Protein AF-A0A1I3PMT6-F1 (afdb_monomer_lite)

InterPro domains:
  IPR008490 Transposase InsH, N-terminal [PF05598] (1-50)

pLDDT: mean 81.05, std 15.22, range [37.16, 96.31]

Structure (mmCIF, N/CA/C/O backbone):
data_AF-A0A1I3PMT6-F1
#
_entry.id   AF-A0A1I3PMT6-F1
#
loop_
_atom_site.group_PDB
_atom_site.id
_atom_site.type_symbol
_atom_site.label_atom_id
_atom_site.label_alt_id
_atom_site.label_comp_id
_atom_site.label_asym_id
_atom_site.label_entity_id
_atom_site.label_seq_id
_atom_site.pdbx_PDB_ins_code
_atom_site.Cartn_x
_atom_site.Cartn_y
_atom_site.Cartn_z
_atom_site.occupancy
_atom_site.B_iso_or_equiv
_atom_site.auth_seq_id
_atom_site.auth_comp_id
_atom_site.auth_asym_id
_atom_site.auth_atom_id
_atom_site.pdbx_PDB_model_num
ATOM 1 N N . MET A 1 1 ? 4.061 -2.354 -10.505 1.00 88.69 1 MET A N 1
ATOM 2 C CA . MET A 1 1 ? 5.323 -2.636 -9.776 1.00 88.69 1 MET A CA 1
ATOM 3 C C . MET A 1 1 ? 5.085 -2.874 -8.290 1.00 88.69 1 MET A C 1
ATOM 5 O O . MET A 1 1 ? 5.482 -3.923 -7.816 1.00 88.69 1 MET A O 1
ATOM 9 N N . LEU A 1 2 ? 4.417 -1.971 -7.556 1.00 90.25 2 LEU A N 1
ATOM 10 C CA . LEU A 1 2 ? 4.263 -2.076 -6.090 1.00 90.25 2 LEU A CA 1
ATOM 11 C C . LEU A 1 2 ? 3.702 -3.411 -5.572 1.00 90.25 2 LEU A C 1
ATOM 13 O O . LEU A 1 2 ? 4.196 -3.916 -4.570 1.00 90.25 2 LEU A O 1
ATOM 17 N N . LEU A 1 3 ? 2.730 -4.004 -6.270 1.00 90.81 3 LEU A N 1
ATOM 18 C CA . LEU A 1 3 ? 2.169 -5.303 -5.887 1.00 90.81 3 LEU A CA 1
ATOM 19 C C . LEU A 1 3 ? 3.227 -6.420 -5.869 1.00 90.81 3 LEU A C 1
ATOM 21 O O . LEU A 1 3 ? 3.252 -7.210 -4.935 1.00 90.81 3 LEU A O 1
ATOM 25 N N . ILE A 1 4 ? 4.146 -6.442 -6.841 1.00 93.50 4 ILE A N 1
ATOM 26 C CA . ILE A 1 4 ? 5.283 -7.379 -6.846 1.00 93.50 4 ILE A CA 1
ATOM 27 C C . ILE A 1 4 ? 6.140 -7.150 -5.601 1.00 93.50 4 ILE A C 1
ATOM 29 O O . ILE A 1 4 ? 6.483 -8.100 -4.907 1.00 93.50 4 ILE A O 1
ATOM 33 N N . GLY A 1 5 ? 6.451 -5.887 -5.291 1.00 93.06 5 GLY A N 1
ATOM 34 C CA . GLY A 1 5 ? 7.248 -5.557 -4.112 1.00 93.06 5 GLY A CA 1
ATOM 35 C C . GLY A 1 5 ? 6.620 -6.071 -2.817 1.00 93.06 5 GLY A C 1
ATOM 36 O O . GLY A 1 5 ? 7.324 -6.619 -1.976 1.00 93.06 5 GLY A O 1
ATOM 37 N N . TYR A 1 6 ? 5.296 -5.981 -2.695 1.00 91.06 6 TYR A N 1
ATOM 38 C CA . TYR A 1 6 ? 4.569 -6.527 -1.553 1.00 91.06 6 TYR A CA 1
ATOM 39 C C . TYR A 1 6 ? 4.597 -8.064 -1.514 1.00 91.06 6 TYR A C 1
ATOM 41 O O . TYR A 1 6 ? 4.959 -8.640 -0.493 1.00 91.06 6 TYR A O 1
ATOM 49 N N . LEU A 1 7 ? 4.271 -8.730 -2.629 1.00 92.75 7 LEU A N 1
ATOM 50 C CA . LEU A 1 7 ? 4.176 -10.195 -2.700 1.00 92.75 7 LEU A CA 1
ATOM 51 C C . LEU A 1 7 ? 5.517 -10.901 -2.464 1.00 92.75 7 LEU A C 1
ATOM 53 O O . LEU A 1 7 ? 5.553 -11.954 -1.837 1.00 92.75 7 LEU A O 1
ATOM 57 N N . TYR A 1 8 ? 6.611 -10.319 -2.954 1.00 92.81 8 TYR A N 1
ATOM 58 C CA . TYR A 1 8 ? 7.956 -10.894 -2.849 1.00 92.81 8 TYR A CA 1
ATOM 59 C C . TYR A 1 8 ? 8.786 -10.279 -1.714 1.00 92.81 8 TYR A C 1
ATOM 61 O O . TYR A 1 8 ? 9.983 -10.541 -1.613 1.00 92.81 8 TYR A O 1
ATOM 69 N N . GLY A 1 9 ? 8.173 -9.451 -0.861 1.00 91.50 9 GLY A N 1
ATOM 70 C CA . GLY A 1 9 ? 8.839 -8.868 0.303 1.00 91.50 9 GLY A CA 1
ATOM 71 C C . GLY A 1 9 ? 10.023 -7.960 -0.046 1.00 91.50 9 GLY A C 1
ATOM 72 O O . GLY A 1 9 ? 11.015 -7.948 0.679 1.00 91.50 9 GLY A O 1
ATOM 73 N N . ILE A 1 10 ? 9.946 -7.207 -1.147 1.00 91.44 10 ILE A N 1
ATOM 74 C CA . ILE A 1 10 ? 10.976 -6.248 -1.566 1.00 91.44 10 ILE A CA 1
ATOM 75 C C . ILE A 1 10 ? 10.669 -4.890 -0.910 1.00 91.44 10 ILE A C 1
ATOM 77 O O . ILE A 1 10 ? 9.746 -4.194 -1.340 1.00 91.44 10 ILE A O 1
ATOM 81 N N . PRO A 1 11 ? 11.442 -4.461 0.105 1.00 82.88 11 PRO A N 1
ATOM 82 C CA . PRO A 1 11 ? 11.065 -3.325 0.948 1.00 82.88 11 PRO A CA 1
ATOM 83 C C . PRO A 1 11 ? 11.424 -1.957 0.345 1.00 82.88 11 PRO A C 1
ATOM 85 O O . PRO A 1 11 ? 11.051 -0.924 0.894 1.00 82.88 11 PRO A O 1
ATOM 88 N N . SER A 1 12 ? 12.185 -1.924 -0.753 1.00 88.44 12 SER A N 1
ATOM 89 C CA . SER A 1 12 ? 12.709 -0.695 -1.356 1.00 88.44 12 SER A CA 1
ATOM 90 C C . S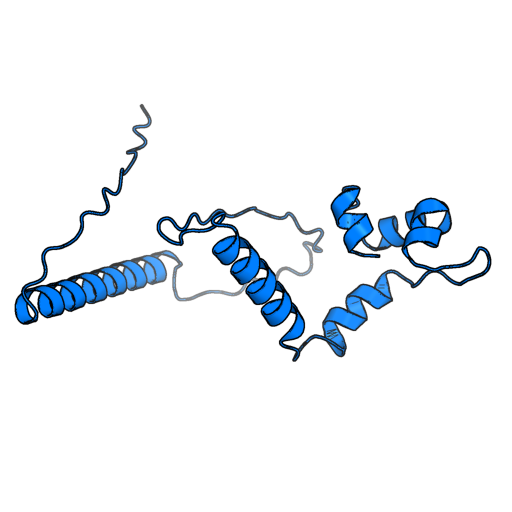ER A 1 12 ? 12.275 -0.580 -2.808 1.00 88.44 12 SER A C 1
ATOM 92 O O . SER A 1 12 ? 12.489 -1.499 -3.592 1.00 88.44 12 SER A O 1
ATOM 94 N N . GLU A 1 13 ? 11.739 0.580 -3.185 1.00 90.56 13 GLU A N 1
ATOM 95 C CA . GLU A 1 13 ? 11.353 0.876 -4.571 1.00 90.56 13 GLU A CA 1
ATOM 96 C C . GLU A 1 13 ? 12.557 0.869 -5.521 1.00 90.56 13 GLU A C 1
ATOM 98 O O . GLU A 1 13 ? 12.412 0.475 -6.672 1.00 90.56 13 GLU A O 1
ATOM 103 N N . ARG A 1 14 ? 13.750 1.241 -5.033 1.00 92.44 14 ARG A N 1
ATOM 104 C CA . ARG A 1 14 ? 15.003 1.153 -5.807 1.00 92.44 14 ARG A CA 1
ATOM 105 C C . ARG A 1 14 ? 15.381 -0.290 -6.088 1.00 92.44 14 ARG A C 1
ATOM 107 O O . ARG A 1 14 ? 15.649 -0.648 -7.226 1.00 92.44 14 ARG A O 1
ATOM 114 N N . ARG A 1 15 ? 15.319 -1.129 -5.052 1.00 92.38 15 ARG A N 1
ATOM 115 C CA . ARG A 1 15 ? 15.558 -2.564 -5.207 1.00 92.38 15 ARG A CA 1
ATOM 116 C C . ARG A 1 15 ? 14.508 -3.186 -6.124 1.00 92.38 15 ARG A C 1
ATOM 118 O O . ARG A 1 15 ? 14.844 -3.986 -6.978 1.00 92.38 15 ARG A O 1
ATOM 125 N N . LEU A 1 16 ? 13.244 -2.786 -5.993 1.00 94.38 16 LEU A N 1
ATOM 126 C CA . LEU A 1 16 ? 12.168 -3.243 -6.869 1.00 94.38 16 LEU A CA 1
ATOM 127 C C . LEU A 1 16 ? 12.424 -2.869 -8.334 1.00 94.38 16 LEU A C 1
ATOM 129 O O . LEU A 1 16 ? 12.167 -3.677 -9.218 1.00 94.38 16 LEU A O 1
ATOM 133 N N . GLU A 1 17 ? 12.935 -1.668 -8.601 1.00 94.44 17 GLU A N 1
ATOM 134 C CA . GLU A 1 17 ? 13.354 -1.264 -9.945 1.00 94.44 17 GLU A CA 1
ATOM 135 C C . GLU A 1 17 ? 14.477 -2.165 -10.486 1.00 94.44 17 GLU A C 1
ATOM 137 O O . GLU A 1 17 ? 14.382 -2.638 -11.618 1.00 94.44 17 GLU A O 1
ATOM 142 N N . GLU A 1 18 ? 15.515 -2.433 -9.690 1.00 93.56 18 GLU A N 1
ATOM 143 C CA . GLU A 1 18 ? 16.627 -3.321 -10.065 1.00 93.56 18 GLU A CA 1
ATOM 144 C C . GLU A 1 18 ? 16.154 -4.751 -10.351 1.00 93.56 18 GLU A C 1
ATOM 146 O O . GLU A 1 18 ? 16.493 -5.321 -11.386 1.00 93.56 18 GLU A O 1
ATOM 151 N N . GLU A 1 19 ? 15.299 -5.300 -9.490 1.00 93.38 19 GLU A N 1
ATOM 152 C CA . GLU A 1 19 ? 14.719 -6.636 -9.645 1.00 93.38 19 GLU A CA 1
ATOM 153 C C . GLU A 1 19 ? 13.876 -6.731 -10.926 1.00 93.38 19 GLU A C 1
ATOM 155 O O . GLU A 1 19 ? 13.968 -7.706 -11.667 1.00 93.38 19 GLU A O 1
ATOM 160 N N . VAL A 1 20 ? 13.098 -5.695 -11.257 1.00 94.31 20 VAL A N 1
ATOM 161 C CA . VAL A 1 20 ? 12.304 -5.657 -12.500 1.00 94.31 20 VAL A CA 1
ATOM 162 C C . VAL A 1 20 ? 13.189 -5.549 -13.750 1.00 94.31 20 VAL A C 1
ATOM 164 O O . VAL A 1 20 ? 12.790 -6.013 -14.820 1.00 94.31 20 VAL A O 1
ATOM 167 N N . LYS A 1 21 ? 14.395 -4.972 -13.659 1.00 92.75 21 LYS A N 1
ATOM 168 C CA . LYS A 1 21 ? 15.332 -4.934 -14.797 1.00 92.75 21 LYS A CA 1
ATOM 169 C C . LYS A 1 21 ? 15.823 -6.326 -15.179 1.00 92.75 21 LYS A C 1
ATOM 171 O O . LYS A 1 21 ? 15.953 -6.596 -16.369 1.00 92.75 21 LYS A O 1
ATOM 176 N N . VAL A 1 22 ? 16.071 -7.189 -14.196 1.00 92.62 22 VAL A N 1
ATOM 177 C CA . VAL A 1 22 ? 16.697 -8.505 -14.414 1.00 92.62 22 VAL A CA 1
ATOM 178 C C . VAL A 1 22 ? 15.695 -9.658 -14.466 1.00 92.62 22 VAL A C 1
ATOM 180 O O . VAL A 1 22 ? 15.948 -10.665 -15.122 1.00 92.62 22 VAL A O 1
ATOM 183 N N . ASN A 1 23 ? 14.546 -9.531 -13.800 1.00 93.88 23 ASN A N 1
ATOM 184 C CA . ASN A 1 23 ? 13.579 -10.612 -13.672 1.00 93.88 23 ASN A CA 1
ATOM 185 C C . ASN A 1 23 ? 12.522 -10.565 -14.786 1.00 93.88 23 ASN A C 1
ATOM 187 O O . ASN A 1 23 ? 11.612 -9.732 -14.781 1.00 93.88 23 ASN A O 1
ATOM 191 N N . LEU A 1 24 ? 12.604 -11.516 -15.720 1.00 93.69 24 LEU A N 1
ATOM 192 C CA . LEU A 1 24 ? 11.684 -11.607 -16.854 1.00 93.69 24 LEU A CA 1
ATOM 193 C C . LEU A 1 24 ? 10.224 -11.834 -16.433 1.00 93.69 24 LEU A C 1
ATOM 195 O O . LEU A 1 24 ? 9.323 -11.278 -17.057 1.00 93.69 24 LEU A O 1
ATOM 199 N N . ALA A 1 25 ? 9.974 -12.588 -15.358 1.00 94.44 25 ALA A N 1
ATOM 200 C CA . ALA A 1 25 ? 8.617 -12.812 -14.863 1.00 94.44 25 ALA A CA 1
ATOM 201 C C . ALA A 1 25 ? 7.991 -11.508 -14.349 1.00 94.44 25 ALA A C 1
ATOM 203 O O . ALA A 1 25 ? 6.807 -11.253 -14.570 1.00 94.44 25 ALA A O 1
ATOM 204 N N . PHE A 1 26 ? 8.792 -10.643 -13.719 1.00 94.69 26 PHE A N 1
ATOM 205 C CA . PHE A 1 26 ? 8.327 -9.329 -13.280 1.00 94.69 26 PHE A CA 1
ATOM 206 C C . PHE A 1 26 ? 8.038 -8.409 -14.464 1.00 94.69 26 PHE A C 1
ATOM 208 O O . PHE A 1 26 ? 7.028 -7.709 -14.446 1.00 94.69 26 PHE A O 1
ATOM 215 N N . ARG A 1 27 ? 8.868 -8.434 -15.513 1.00 94.38 27 ARG A N 1
ATOM 216 C CA . ARG A 1 27 ? 8.603 -7.680 -16.749 1.00 94.38 27 ARG A CA 1
ATOM 217 C C . ARG A 1 27 ? 7.319 -8.146 -17.427 1.00 94.38 27 ARG A C 1
ATOM 219 O O . ARG A 1 27 ? 6.463 -7.315 -17.712 1.00 94.38 27 ARG A O 1
ATOM 226 N N . TRP A 1 28 ? 7.150 -9.461 -17.579 1.00 94.69 28 TRP A N 1
ATOM 227 C CA . TRP A 1 28 ? 5.938 -10.064 -18.133 1.00 94.69 28 TRP A CA 1
ATOM 228 C C . TRP A 1 28 ? 4.688 -9.658 -17.344 1.00 94.69 28 TRP A C 1
ATOM 230 O O . TRP A 1 28 ? 3.723 -9.181 -17.935 1.00 94.69 28 TRP A O 1
ATOM 240 N N . PHE A 1 29 ? 4.729 -9.739 -16.009 1.00 94.62 29 PHE A N 1
ATOM 241 C CA . PHE A 1 29 ? 3.617 -9.315 -15.150 1.00 94.62 29 PHE A CA 1
ATOM 242 C C . PHE A 1 29 ? 3.263 -7.830 -15.319 1.00 94.62 29 PHE A C 1
ATOM 244 O O . PHE A 1 29 ? 2.108 -7.435 -15.188 1.00 94.62 29 PHE A O 1
ATOM 251 N N . LEU A 1 30 ? 4.262 -6.989 -15.587 1.00 93.25 30 LEU A N 1
ATOM 252 C CA . LEU A 1 30 ? 4.084 -5.553 -15.791 1.00 93.25 30 LEU A CA 1
ATOM 253 C C . LEU A 1 30 ? 3.731 -5.180 -17.234 1.00 93.25 30 LEU A C 1
ATOM 255 O O . LEU A 1 30 ? 3.549 -3.994 -17.501 1.00 93.25 30 LEU A O 1
ATOM 259 N N . GLY A 1 31 ? 3.646 -6.154 -18.143 1.00 94.31 31 GLY A N 1
ATOM 260 C CA . GLY A 1 31 ? 3.432 -5.910 -19.567 1.00 94.31 31 GLY A CA 1
ATOM 261 C C . GLY A 1 31 ? 4.607 -5.204 -20.250 1.00 94.31 31 GLY A C 1
ATOM 262 O O . GLY A 1 31 ? 4.396 -4.521 -21.244 1.00 94.31 31 GLY A O 1
ATOM 263 N N . LEU A 1 32 ? 5.823 -5.328 -19.708 1.00 94.12 32 LEU A N 1
ATOM 264 C CA . LEU A 1 32 ? 7.043 -4.774 -20.297 1.00 94.12 32 LEU A CA 1
ATOM 265 C C . LEU A 1 32 ? 7.700 -5.825 -21.203 1.00 94.12 32 LEU A C 1
ATOM 267 O O . LEU A 1 32 ? 8.021 -6.928 -20.751 1.00 94.12 32 LEU A O 1
ATOM 271 N N . GLY A 1 33 ? 7.947 -5.471 -22.463 1.00 92.00 33 GLY A N 1
ATOM 272 C CA . GLY A 1 33 ? 8.780 -6.228 -23.397 1.00 92.00 33 GLY A CA 1
ATOM 273 C C . GLY A 1 33 ? 10.247 -6.264 -22.958 1.00 92.00 33 GLY A C 1
ATOM 274 O O . GLY A 1 33 ? 10.609 -5.685 -21.941 1.00 92.00 33 GLY A O 1
ATOM 275 N N . LEU A 1 34 ? 11.131 -6.944 -23.693 1.00 87.94 34 LEU A N 1
ATOM 276 C CA . LEU A 1 34 ? 12.554 -7.047 -23.314 1.00 87.94 34 LEU A CA 1
ATOM 277 C C . LEU A 1 34 ? 13.309 -5.716 -23.439 1.00 87.94 34 LEU A C 1
ATOM 279 O O . LEU A 1 34 ? 14.145 -5.411 -22.593 1.00 87.94 34 LEU A O 1
ATOM 283 N N . GLU A 1 35 ? 12.974 -4.911 -24.446 1.00 90.88 35 GLU A N 1
ATOM 284 C CA . GLU A 1 35 ? 13.641 -3.630 -24.720 1.00 90.88 35 GLU A CA 1
ATOM 285 C C . GLU A 1 35 ? 12.995 -2.436 -24.009 1.00 90.88 35 GLU A C 1
ATOM 287 O O . GLU A 1 35 ? 13.567 -1.346 -23.960 1.00 90.88 35 GLU A O 1
ATOM 292 N N . ASP A 1 36 ? 11.818 -2.634 -23.412 1.00 93.44 36 ASP A N 1
ATOM 293 C CA . ASP A 1 36 ? 11.088 -1.548 -22.771 1.00 93.44 36 ASP A CA 1
ATOM 294 C C . ASP A 1 36 ? 11.847 -0.976 -21.572 1.00 93.44 36 ASP A C 1
ATOM 296 O O . ASP A 1 36 ? 12.452 -1.676 -20.750 1.00 93.44 36 ASP A O 1
ATOM 300 N N . LYS A 1 37 ? 11.780 0.341 -21.411 1.00 91.50 37 LYS A N 1
ATOM 301 C CA . LYS A 1 37 ? 12.407 0.987 -20.264 1.00 91.50 37 LYS A CA 1
ATOM 302 C C . LYS A 1 37 ? 11.623 0.678 -18.987 1.00 91.50 37 LYS A C 1
ATOM 304 O O . LYS A 1 37 ? 10.427 0.945 -18.899 1.00 91.50 37 LYS A O 1
ATOM 309 N N . VAL A 1 38 ? 12.319 0.186 -17.961 1.00 92.50 38 VAL A N 1
ATOM 310 C CA . VAL A 1 38 ? 11.727 0.018 -16.625 1.00 92.50 38 VAL A CA 1
ATOM 311 C C . VAL A 1 38 ? 11.445 1.398 -16.019 1.00 92.50 38 VAL A C 1
ATOM 313 O O . VAL A 1 38 ? 12.339 2.252 -16.037 1.00 92.50 38 VAL A O 1
ATOM 316 N N . PRO A 1 39 ? 10.239 1.640 -15.472 1.00 90.88 39 PRO A N 1
ATOM 317 C CA . PRO A 1 39 ? 9.946 2.871 -14.751 1.00 90.88 39 PRO A CA 1
ATOM 318 C C . PRO A 1 39 ? 10.898 3.060 -13.568 1.00 90.88 39 PRO A C 1
ATOM 320 O O . PRO A 1 39 ? 11.051 2.166 -12.740 1.00 90.88 39 PRO A O 1
ATOM 323 N N . ASP A 1 40 ? 11.503 4.243 -13.474 1.00 91.75 40 ASP A N 1
ATOM 324 C CA . ASP A 1 40 ? 12.396 4.585 -12.366 1.00 91.75 40 ASP A CA 1
ATOM 325 C C . ASP A 1 40 ? 11.625 4.605 -11.037 1.00 91.75 40 ASP A C 1
ATOM 327 O O . ASP A 1 40 ? 10.463 5.030 -10.992 1.00 91.75 40 ASP A O 1
ATOM 331 N N . HIS A 1 41 ? 12.275 4.196 -9.948 1.00 89.31 41 HIS A N 1
ATOM 332 C CA . HIS A 1 41 ? 11.715 4.184 -8.596 1.00 89.31 41 HIS A CA 1
ATOM 333 C C . HIS A 1 41 ? 11.092 5.532 -8.198 1.00 89.31 41 HIS A C 1
ATOM 335 O O . HIS A 1 41 ? 10.066 5.573 -7.513 1.00 89.31 41 HIS A O 1
ATOM 341 N N . SER A 1 42 ? 11.655 6.656 -8.661 1.00 90.50 42 SER A N 1
ATOM 342 C CA . SER A 1 42 ? 11.118 7.983 -8.363 1.00 90.50 42 SER A CA 1
ATOM 343 C C . SER A 1 42 ? 9.736 8.208 -8.971 1.00 90.50 42 SER A C 1
ATOM 345 O O . SER A 1 42 ? 8.949 8.957 -8.393 1.00 90.50 42 SER A O 1
ATOM 347 N N . THR A 1 43 ? 9.386 7.518 -10.060 1.00 90.06 43 THR A N 1
ATOM 348 C CA . THR A 1 43 ? 8.063 7.589 -10.702 1.00 90.06 43 THR A CA 1
ATOM 349 C C . THR A 1 43 ? 6.960 7.243 -9.707 1.00 90.06 43 THR A C 1
ATOM 351 O O . THR A 1 43 ? 5.938 7.925 -9.636 1.00 90.06 43 THR A O 1
ATOM 354 N N . ILE A 1 44 ? 7.191 6.226 -8.875 1.00 86.75 44 ILE A N 1
ATOM 355 C CA . ILE A 1 44 ? 6.237 5.778 -7.861 1.00 86.75 44 ILE A CA 1
ATOM 356 C C . ILE A 1 44 ? 6.061 6.865 -6.787 1.00 86.75 44 ILE A C 1
ATOM 358 O O . ILE A 1 44 ? 4.937 7.263 -6.466 1.00 86.75 44 ILE A O 1
ATOM 362 N N . SER A 1 45 ? 7.173 7.411 -6.286 1.00 85.00 45 SER A N 1
ATOM 363 C CA . SER A 1 45 ? 7.173 8.510 -5.311 1.00 85.00 45 SER A CA 1
ATOM 364 C C . SER A 1 45 ? 6.500 9.781 -5.850 1.00 85.00 45 SER A C 1
ATOM 366 O O . SER A 1 45 ? 5.713 10.419 -5.145 1.00 85.00 45 SER A O 1
ATOM 368 N N . GLN A 1 46 ? 6.770 10.152 -7.104 1.00 90.00 46 GLN A N 1
ATOM 369 C CA . GLN A 1 46 ? 6.166 11.321 -7.747 1.00 90.00 46 GLN A CA 1
ATOM 370 C C . GLN A 1 46 ? 4.669 11.122 -7.982 1.00 90.00 46 GLN A C 1
ATOM 372 O O . GLN A 1 46 ? 3.901 12.054 -7.753 1.00 90.00 46 GLN A O 1
ATOM 377 N N . ASN A 1 47 ? 4.233 9.923 -8.375 1.00 88.75 47 ASN A N 1
ATOM 378 C CA . ASN A 1 47 ? 2.815 9.633 -8.568 1.00 88.75 47 ASN A CA 1
ATOM 379 C C . ASN A 1 47 ? 2.025 9.781 -7.263 1.00 88.75 47 ASN A C 1
ATOM 381 O O . ASN A 1 47 ? 0.997 10.458 -7.268 1.00 88.75 47 ASN A O 1
ATOM 385 N N . ARG A 1 48 ? 2.536 9.256 -6.138 1.00 86.06 48 ARG A N 1
ATOM 386 C CA . ARG A 1 48 ? 1.912 9.468 -4.818 1.00 86.06 48 ARG A CA 1
ATOM 387 C C . ARG A 1 48 ? 1.816 10.949 -4.449 1.00 86.06 48 ARG A C 1
ATOM 389 O O . ARG A 1 48 ? 0.780 11.389 -3.973 1.00 86.06 48 ARG A O 1
ATOM 396 N N . ARG A 1 49 ? 2.878 11.727 -4.688 1.00 85.75 49 ARG A N 1
ATOM 397 C CA . ARG A 1 49 ? 2.923 13.150 -4.304 1.00 85.75 49 ARG A CA 1
ATOM 398 C C . ARG A 1 49 ? 2.157 14.093 -5.226 1.00 85.75 49 ARG A C 1
ATOM 400 O O . ARG A 1 49 ? 1.766 15.159 -4.767 1.00 85.75 49 ARG A O 1
ATOM 407 N N . ARG A 1 50 ? 2.025 13.769 -6.514 1.00 87.75 50 ARG A N 1
ATOM 408 C CA . ARG A 1 50 ? 1.469 14.686 -7.524 1.00 87.75 50 ARG A CA 1
ATOM 409 C C . ARG A 1 50 ? 0.115 14.237 -8.046 1.00 87.75 50 ARG A C 1
ATOM 411 O O . ARG A 1 50 ? -0.811 15.029 -8.059 1.00 87.75 50 ARG A O 1
ATOM 418 N N . ARG A 1 51 ? 0.004 12.984 -8.496 1.00 85.94 51 ARG A N 1
ATOM 419 C CA . ARG A 1 51 ? -1.210 12.489 -9.166 1.00 85.94 51 ARG A CA 1
ATOM 420 C C . ARG A 1 51 ? -2.292 12.069 -8.182 1.00 85.94 51 ARG A C 1
ATOM 422 O O . ARG A 1 51 ? -3.462 12.284 -8.456 1.00 85.94 51 ARG A O 1
ATOM 429 N N . PHE A 1 52 ? -1.896 11.469 -7.063 1.00 84.88 52 PHE A N 1
ATOM 430 C CA . PHE A 1 52 ? -2.837 10.851 -6.126 1.00 84.88 52 PHE A CA 1
ATOM 431 C C . PHE A 1 52 ? -2.967 11.583 -4.790 1.00 84.88 52 PHE A C 1
ATOM 433 O O . PHE A 1 52 ? -3.615 11.069 -3.888 1.00 84.88 52 PHE A O 1
ATOM 440 N N . LYS A 1 53 ? -2.351 12.761 -4.642 1.00 81.56 53 LYS A N 1
ATOM 441 C CA . LYS A 1 53 ? -2.343 13.493 -3.370 1.00 81.56 53 LYS A CA 1
ATOM 442 C C . LYS A 1 53 ? -3.750 13.894 -2.925 1.00 81.56 53 LYS A C 1
ATOM 444 O O . LYS A 1 53 ? -4.105 13.662 -1.778 1.00 81.56 53 LYS A O 1
ATOM 449 N N . ASP A 1 54 ? -4.530 14.446 -3.847 1.00 84.56 54 ASP A N 1
ATOM 450 C CA . ASP A 1 54 ? -5.887 14.940 -3.587 1.00 84.56 54 ASP A CA 1
ATOM 451 C C . ASP A 1 54 ? -6.948 13.965 -4.130 1.00 84.56 54 ASP A C 1
ATOM 453 O O . ASP A 1 54 ? -8.068 14.346 -4.459 1.00 84.56 54 ASP A O 1
ATOM 457 N N . SER A 1 55 ? -6.571 12.693 -4.286 1.00 88.50 55 SER A N 1
ATOM 458 C CA . SER A 1 55 ? -7.426 11.650 -4.843 1.00 88.50 55 SER A CA 1
ATOM 459 C C . SER A 1 55 ? -7.994 10.762 -3.742 1.00 88.50 55 SER A C 1
ATOM 461 O O . SER A 1 55 ? -7.279 10.356 -2.829 1.00 88.50 55 SER A O 1
ATOM 463 N N . THR A 1 56 ? -9.263 10.385 -3.883 1.00 91.69 56 THR A N 1
ATOM 464 C CA . THR A 1 56 ? -9.930 9.394 -3.028 1.00 91.69 56 THR A CA 1
ATOM 465 C C . THR A 1 56 ? -9.625 7.958 -3.437 1.00 91.69 56 THR A C 1
ATOM 467 O O . THR A 1 56 ? -9.958 7.048 -2.695 1.00 91.69 56 THR A O 1
ATOM 470 N N . VAL A 1 57 ? -8.930 7.727 -4.559 1.00 90.12 57 VAL A N 1
ATOM 471 C CA . VAL A 1 57 ? -8.773 6.392 -5.168 1.00 90.12 57 VAL A CA 1
ATOM 472 C C . VAL A 1 57 ? -8.260 5.337 -4.185 1.00 90.12 57 VAL A C 1
ATOM 474 O O . VAL A 1 57 ? -8.728 4.204 -4.205 1.00 90.12 57 VAL A O 1
ATOM 477 N N . PHE A 1 58 ? -7.308 5.677 -3.312 1.00 87.19 58 PHE A N 1
ATOM 478 C CA . PHE A 1 58 ? -6.817 4.718 -2.316 1.00 87.19 58 PHE A CA 1
ATOM 479 C C . PHE A 1 58 ? -7.878 4.355 -1.276 1.00 87.19 58 PHE A C 1
ATOM 481 O O . PHE A 1 58 ? -7.973 3.189 -0.897 1.00 87.19 58 PHE A O 1
ATOM 488 N N . GLN A 1 59 ? -8.663 5.341 -0.842 1.00 90.75 59 GLN A N 1
ATOM 489 C CA . GLN A 1 59 ? -9.778 5.139 0.074 1.00 90.75 59 GLN A CA 1
ATOM 490 C C . GLN A 1 59 ? -10.877 4.317 -0.605 1.00 90.75 59 GLN A C 1
ATOM 492 O O . GLN A 1 59 ? -11.303 3.312 -0.052 1.00 90.75 59 GLN A O 1
ATOM 497 N N . ASP A 1 60 ? -11.235 4.659 -1.843 1.00 94.62 60 ASP A N 1
ATOM 498 C CA . ASP A 1 60 ? -12.272 3.967 -2.614 1.00 94.62 60 ASP A CA 1
ATOM 499 C C . ASP A 1 60 ? -11.922 2.483 -2.828 1.00 94.62 60 ASP A C 1
ATOM 501 O O . ASP A 1 60 ? -12.762 1.601 -2.654 1.00 94.62 60 ASP A O 1
ATOM 505 N N . ILE A 1 61 ? -10.658 2.181 -3.158 1.00 93.31 61 ILE A N 1
ATOM 506 C CA . ILE A 1 61 ? -10.173 0.798 -3.290 1.00 93.31 61 ILE A CA 1
ATOM 507 C C . ILE A 1 61 ? -10.233 0.070 -1.945 1.00 93.31 61 ILE A C 1
ATOM 509 O O . ILE A 1 61 ? -10.654 -1.086 -1.893 1.00 93.31 61 ILE A O 1
ATOM 513 N N . PHE A 1 62 ? -9.794 0.718 -0.865 1.00 91.75 62 PHE A N 1
ATOM 514 C CA . PHE A 1 62 ? -9.818 0.123 0.467 1.00 91.75 62 PHE A CA 1
ATOM 515 C C . PHE A 1 62 ? -11.248 -0.208 0.904 1.00 91.75 62 PHE A C 1
ATOM 517 O O . PHE A 1 62 ? -11.518 -1.343 1.297 1.00 91.75 62 PHE A O 1
ATOM 524 N N . ASP A 1 63 ? -12.170 0.741 0.758 1.00 94.75 63 ASP A N 1
ATOM 525 C CA . ASP A 1 63 ? -13.577 0.569 1.113 1.00 94.75 63 ASP A CA 1
ATOM 526 C C . ASP A 1 63 ? -14.226 -0.534 0.277 1.00 94.75 63 ASP A C 1
ATOM 528 O O . ASP A 1 63 ? -14.948 -1.373 0.816 1.00 94.75 63 ASP A O 1
ATOM 532 N N . HIS A 1 64 ? -13.897 -0.613 -1.015 1.00 96.31 64 HIS A N 1
ATOM 533 C CA . HIS A 1 64 ? -14.374 -1.690 -1.875 1.00 96.31 64 HIS A CA 1
ATOM 534 C C . HIS A 1 64 ? -13.876 -3.072 -1.420 1.00 96.31 64 HIS A C 1
ATOM 536 O O . HIS A 1 64 ? -14.650 -4.028 -1.371 1.00 96.31 64 HIS A O 1
ATOM 542 N N . ILE A 1 65 ? -12.602 -3.192 -1.032 1.00 94.62 65 ILE A N 1
ATOM 543 C CA . ILE A 1 65 ? -12.052 -4.446 -0.493 1.00 94.62 65 ILE A CA 1
ATOM 544 C C . ILE A 1 65 ? -12.759 -4.826 0.813 1.00 94.62 65 ILE A C 1
ATOM 546 O O . ILE A 1 65 ? -13.136 -5.984 0.995 1.00 94.62 65 ILE A O 1
ATOM 550 N N . VAL A 1 66 ? -12.971 -3.866 1.717 1.00 93.38 66 VAL A N 1
ATOM 551 C CA . VAL A 1 66 ? -13.688 -4.102 2.978 1.00 93.38 66 VAL A CA 1
ATOM 552 C C . VAL A 1 66 ? -15.122 -4.552 2.709 1.00 93.38 66 VAL A C 1
ATOM 554 O O . VAL A 1 66 ? -15.579 -5.517 3.324 1.00 93.38 66 VAL A O 1
ATOM 557 N N . GLN A 1 67 ? -15.812 -3.916 1.762 1.00 94.75 67 GLN A N 1
ATOM 558 C CA . GLN A 1 67 ? -17.160 -4.303 1.361 1.00 94.75 67 GLN A CA 1
ATOM 559 C C . GLN A 1 67 ? -17.203 -5.753 0.861 1.00 94.75 67 GLN A C 1
ATOM 561 O O . GLN A 1 67 ? -18.029 -6.532 1.337 1.00 94.75 67 GLN A O 1
ATOM 566 N N . LEU A 1 68 ? -16.277 -6.153 -0.015 1.00 96.00 68 LEU A N 1
ATOM 567 C CA . LEU A 1 68 ? -16.178 -7.540 -0.484 1.00 96.00 68 LEU A CA 1
ATOM 568 C C . LEU A 1 68 ? -15.953 -8.522 0.675 1.00 96.00 68 LEU A C 1
ATOM 570 O O . LEU A 1 68 ? -16.544 -9.601 0.705 1.00 96.00 68 LEU A O 1
ATOM 574 N N . CYS A 1 69 ? -15.131 -8.157 1.659 1.00 94.69 69 CYS A N 1
ATOM 575 C CA . CYS A 1 69 ? -14.916 -8.979 2.848 1.00 94.69 69 CYS A CA 1
ATOM 576 C C . CYS A 1 69 ? -16.187 -9.129 3.698 1.00 94.69 69 CYS A C 1
ATOM 578 O O . CYS A 1 69 ? -16.439 -10.217 4.220 1.00 94.69 69 CYS A O 1
ATOM 580 N N . ILE A 1 70 ? -17.001 -8.077 3.819 1.00 93.69 70 ILE A N 1
ATOM 581 C CA . ILE A 1 70 ? -18.299 -8.129 4.510 1.00 93.69 70 ILE A CA 1
ATOM 582 C C . ILE A 1 70 ? -19.267 -9.039 3.748 1.00 93.69 70 ILE A C 1
ATOM 584 O O . ILE A 1 70 ? -19.865 -9.933 4.343 1.00 93.69 70 ILE A O 1
ATOM 588 N N . GLU A 1 71 ? -19.378 -8.872 2.429 1.00 94.94 71 GLU A N 1
ATOM 589 C CA . GLU A 1 71 ? -20.251 -9.687 1.572 1.00 94.94 71 GLU A CA 1
ATOM 590 C C . GLU A 1 71 ? -19.890 -11.179 1.619 1.00 94.94 71 GLU A C 1
ATOM 592 O O . GLU A 1 71 ? -20.765 -12.043 1.553 1.00 94.94 71 GLU A O 1
ATOM 597 N N . LYS A 1 72 ? -18.601 -11.500 1.777 1.00 95.25 72 LYS A N 1
ATOM 598 C CA . LYS A 1 72 ? -18.106 -12.875 1.948 1.00 95.25 72 LYS A CA 1
ATOM 599 C C . LYS A 1 72 ? -18.182 -13.390 3.389 1.00 95.25 72 LYS A C 1
ATOM 601 O O . LYS A 1 72 ? -17.781 -14.525 3.634 1.00 95.25 72 LYS A O 1
ATOM 606 N N . GLY A 1 73 ? -18.670 -12.588 4.335 1.00 92.56 73 GLY A N 1
ATOM 607 C CA . GLY A 1 73 ? -18.770 -12.957 5.749 1.00 92.56 73 GLY A CA 1
ATOM 608 C C . GLY A 1 73 ? -17.424 -13.054 6.477 1.00 92.56 73 GLY A C 1
ATOM 609 O O . GLY A 1 73 ? -17.360 -13.635 7.557 1.00 92.56 73 GLY A O 1
ATOM 610 N N . LEU A 1 74 ? -16.347 -12.500 5.908 1.00 90.56 74 LEU A N 1
ATOM 611 C CA . LEU A 1 74 ? -15.014 -12.466 6.526 1.00 90.56 74 LEU A CA 1
ATOM 612 C C . LEU A 1 74 ? -14.902 -11.373 7.598 1.00 90.56 74 LEU A C 1
ATOM 614 O O . LEU A 1 74 ? -14.061 -11.463 8.490 1.00 90.56 74 LEU A O 1
ATOM 618 N N . VAL A 1 75 ? -15.736 -10.335 7.506 1.00 89.44 75 VAL A N 1
ATOM 619 C CA . VAL A 1 75 ? -15.763 -9.202 8.435 1.00 89.44 75 VAL A CA 1
ATOM 620 C C . VAL A 1 75 ? -17.189 -9.003 8.941 1.00 89.44 75 VAL A C 1
ATOM 622 O O . VAL A 1 75 ? -18.094 -8.731 8.159 1.00 89.44 75 VAL A O 1
ATOM 625 N N . THR A 1 76 ? -17.385 -9.111 10.257 1.00 82.44 76 THR A N 1
ATOM 626 C CA . THR A 1 76 ? -18.686 -8.899 10.925 1.00 82.44 76 THR A CA 1
ATOM 627 C C . THR A 1 76 ? -18.809 -7.528 11.595 1.00 82.44 76 THR A C 1
ATOM 629 O O . THR A 1 76 ? -19.915 -7.077 11.877 1.00 82.44 76 THR A O 1
ATOM 632 N N . GLY A 1 77 ? -17.685 -6.850 11.861 1.00 79.69 77 GLY A N 1
ATOM 633 C CA . GLY A 1 77 ? -17.649 -5.529 12.506 1.00 79.69 77 GLY A CA 1
ATOM 634 C C . GLY A 1 77 ? -17.890 -5.530 14.024 1.00 79.69 77 GLY A C 1
ATOM 635 O O . GLY A 1 77 ? -17.957 -4.464 14.629 1.00 79.69 77 GLY A O 1
ATOM 636 N N . GLU A 1 78 ? -18.003 -6.699 14.662 1.00 82.44 78 GLU A N 1
ATOM 637 C CA . GLU A 1 78 ? -18.285 -6.808 16.104 1.00 82.44 78 GLU A CA 1
ATOM 638 C C . GLU A 1 78 ? -17.070 -6.492 16.986 1.00 82.44 78 GLU A C 1
ATOM 640 O O . GLU A 1 78 ? -17.211 -5.997 18.107 1.00 82.44 78 GLU A O 1
ATOM 645 N N . ILE A 1 79 ? -15.869 -6.781 16.482 1.00 80.44 79 ILE A N 1
ATOM 646 C CA . ILE A 1 79 ? -14.604 -6.599 17.191 1.00 80.44 79 ILE A CA 1
ATOM 647 C C . ILE A 1 79 ? -13.665 -5.810 16.286 1.00 80.44 79 ILE A C 1
ATOM 649 O O . ILE A 1 79 ? -13.338 -6.243 15.183 1.00 80.44 79 ILE A O 1
ATOM 653 N N . VAL A 1 80 ? -13.208 -4.661 16.779 1.00 83.06 80 VAL A N 1
ATOM 654 C CA . VAL A 1 80 ? -12.163 -3.863 16.137 1.00 83.06 80 VAL A CA 1
ATOM 655 C C . VAL A 1 80 ? -10.875 -4.070 16.920 1.00 83.06 80 VAL A C 1
ATOM 657 O O . VAL A 1 80 ? -10.809 -3.758 18.110 1.00 83.06 80 VAL A O 1
ATOM 660 N N . VAL A 1 81 ? -9.861 -4.616 16.254 1.00 82.56 81 VAL A N 1
ATOM 661 C CA . VAL A 1 81 ? -8.511 -4.764 16.802 1.00 82.56 81 VAL A CA 1
ATOM 662 C C . VAL A 1 81 ? -7.633 -3.697 16.166 1.00 82.56 81 VAL A C 1
ATOM 664 O O . VAL A 1 81 ? -7.587 -3.580 14.945 1.00 82.56 81 VAL A O 1
ATOM 667 N N . VAL A 1 82 ? -6.948 -2.917 16.999 1.00 86.19 82 VAL A N 1
ATOM 668 C CA . VAL A 1 82 ? -5.977 -1.912 16.562 1.00 86.19 82 VAL A CA 1
ATOM 669 C C . VAL A 1 82 ? -4.609 -2.366 17.046 1.00 86.19 82 VAL A C 1
ATOM 671 O O . VAL A 1 82 ? -4.419 -2.562 18.245 1.00 86.19 82 VAL A O 1
ATOM 674 N N . ASP A 1 83 ? -3.676 -2.539 16.117 1.00 89.50 83 ASP A N 1
ATOM 675 C CA . ASP A 1 83 ? -2.272 -2.814 16.409 1.00 89.50 83 ASP A CA 1
ATOM 676 C C . ASP A 1 83 ? -1.399 -1.683 15.851 1.00 89.50 83 ASP A C 1
ATOM 678 O O . ASP A 1 83 ? -1.784 -0.998 14.900 1.00 89.50 83 ASP A O 1
ATOM 682 N N . SER A 1 84 ? -0.227 -1.469 16.447 1.00 83.56 84 SER A N 1
ATOM 683 C CA . SER A 1 84 ? 0.731 -0.463 15.981 1.00 83.56 84 SER A CA 1
ATOM 684 C C . SER A 1 84 ? 2.096 -1.093 15.742 1.00 83.56 84 SER A C 1
ATOM 686 O O . SER A 1 84 ? 2.703 -1.688 16.628 1.00 83.56 84 SER A O 1
ATOM 688 N N . THR A 1 85 ? 2.610 -0.927 14.5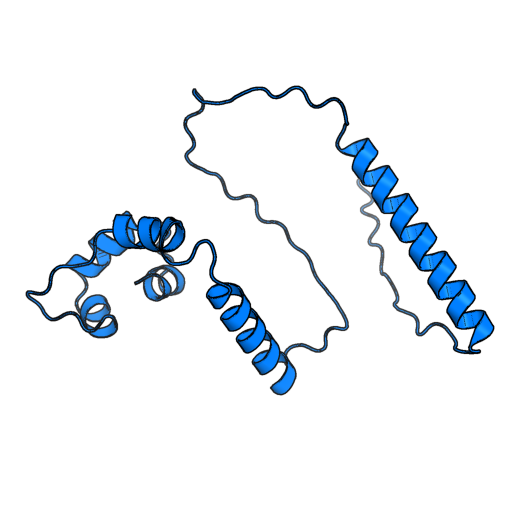24 1.00 77.81 85 THR A N 1
ATOM 689 C CA . THR A 1 85 ? 3.961 -1.356 14.159 1.00 77.81 85 THR A CA 1
ATOM 690 C C . THR A 1 85 ? 4.878 -0.142 14.086 1.00 77.81 85 THR A C 1
ATOM 692 O O . THR A 1 85 ? 4.615 0.805 13.345 1.00 77.81 85 THR A O 1
ATOM 695 N N . HIS A 1 86 ? 5.984 -0.174 14.829 1.00 78.12 86 HIS A N 1
ATOM 696 C CA . HIS A 1 86 ? 7.011 0.859 14.739 1.00 78.12 86 HIS A CA 1
ATOM 697 C C . HIS A 1 86 ? 7.892 0.597 13.516 1.00 78.12 86 HIS A C 1
ATOM 699 O O . HIS A 1 86 ? 8.670 -0.356 13.489 1.00 78.12 86 HIS A O 1
ATOM 705 N N . ILE 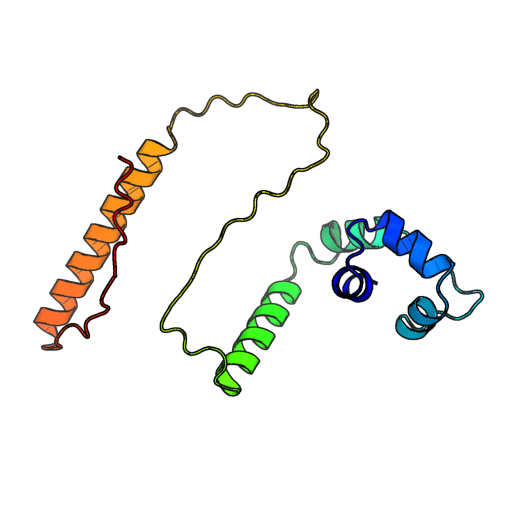A 1 87 ? 7.788 1.454 12.501 1.00 74.19 87 ILE A N 1
ATOM 706 C CA . ILE A 1 87 ? 8.634 1.379 11.308 1.00 7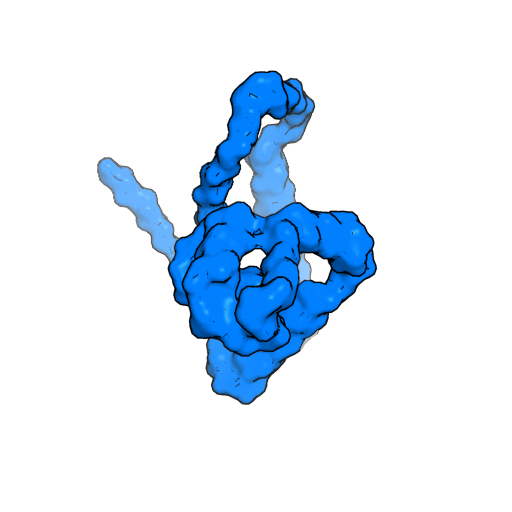4.19 87 ILE A CA 1
ATOM 707 C C . ILE A 1 87 ? 9.845 2.290 11.516 1.00 74.19 87 ILE A C 1
ATOM 709 O O . ILE A 1 87 ? 9.715 3.511 11.594 1.00 74.19 87 ILE A O 1
ATOM 713 N N . LYS A 1 88 ? 11.042 1.699 11.596 1.00 68.69 88 LYS A N 1
ATOM 714 C CA . LYS A 1 88 ? 12.294 2.459 11.684 1.00 68.69 88 LYS A CA 1
ATOM 715 C C . LYS A 1 88 ? 12.590 3.109 10.334 1.00 68.69 88 LYS A C 1
ATOM 717 O O . LYS A 1 88 ? 12.845 2.424 9.347 1.00 68.69 88 LYS A O 1
ATOM 722 N N . THR A 1 89 ? 12.591 4.435 10.291 1.00 63.78 89 THR A N 1
ATOM 723 C CA . THR A 1 89 ? 12.951 5.197 9.092 1.00 63.78 89 THR A CA 1
ATOM 724 C C . THR A 1 89 ? 14.453 5.463 9.044 1.00 63.78 89 THR A C 1
ATOM 726 O O . THR A 1 89 ? 15.053 5.802 10.064 1.00 63.78 89 THR A O 1
ATOM 729 N N . TYR A 1 90 ? 15.060 5.398 7.856 1.00 65.38 90 TYR A N 1
ATOM 730 C CA . TYR A 1 90 ? 16.418 5.902 7.622 1.00 65.38 90 TYR A CA 1
ATOM 731 C C . TYR A 1 90 ? 16.369 7.427 7.421 1.00 65.38 90 TYR A C 1
ATOM 733 O O . TYR A 1 90 ? 16.497 7.935 6.309 1.00 65.38 90 TYR A O 1
ATOM 741 N N . ALA A 1 91 ? 16.057 8.153 8.496 1.00 68.88 91 ALA A N 1
ATOM 742 C CA . ALA A 1 91 ? 16.048 9.613 8.522 1.00 68.88 91 ALA A CA 1
ATOM 743 C C . ALA A 1 91 ? 17.419 10.124 8.985 1.00 68.88 91 ALA A C 1
ATOM 745 O O . ALA A 1 91 ? 18.022 9.526 9.876 1.00 68.88 91 ALA A O 1
ATOM 746 N N . SER A 1 92 ? 17.918 11.215 8.390 1.00 68.88 92 SER A N 1
ATOM 747 C CA . SER A 1 92 ? 19.184 11.806 8.841 1.00 68.88 92 SER A CA 1
ATOM 748 C C . SER A 1 92 ? 19.014 12.355 10.265 1.00 68.88 92 SER A C 1
ATOM 750 O O . SER A 1 92 ? 18.168 13.234 10.460 1.00 68.88 92 SER A O 1
ATOM 752 N N . PRO A 1 93 ? 19.803 11.887 11.250 1.00 64.44 93 PRO A N 1
ATOM 753 C CA . PRO A 1 93 ? 19.725 12.370 12.629 1.00 64.44 93 PRO A CA 1
ATOM 754 C C . PRO A 1 93 ? 20.126 13.847 12.769 1.00 64.44 93 PRO A C 1
ATOM 756 O O . PRO A 1 93 ? 19.830 14.466 13.785 1.00 64.44 93 PRO A O 1
ATOM 759 N N . GLU A 1 94 ? 20.753 14.433 11.747 1.00 66.44 94 GLU A N 1
ATOM 760 C CA . GLU A 1 94 ? 21.143 15.847 11.723 1.00 66.44 94 GLU A CA 1
ATOM 761 C C . GLU A 1 94 ? 19.958 16.798 11.492 1.00 66.44 94 GLU A C 1
ATOM 763 O O . GLU A 1 94 ? 20.057 17.986 11.785 1.00 66.44 94 GLU A O 1
ATOM 768 N N . LYS A 1 95 ? 18.818 16.298 10.992 1.00 62.19 95 LYS A N 1
ATOM 769 C CA . LYS A 1 95 ? 17.608 17.098 10.725 1.00 62.19 95 LYS A CA 1
ATOM 770 C C . LYS A 1 95 ? 16.509 16.842 11.755 1.00 62.19 95 LYS A C 1
ATOM 772 O O . LYS A 1 95 ? 15.357 16.606 11.397 1.00 62.19 95 LYS A O 1
ATOM 777 N N . VAL A 1 96 ? 16.868 16.851 13.035 1.00 69.44 96 VAL A N 1
ATOM 778 C CA . VAL A 1 96 ? 15.905 16.720 14.134 1.00 69.44 96 VAL A CA 1
ATOM 779 C C . VAL A 1 96 ? 15.587 18.107 14.680 1.00 69.44 96 VAL A C 1
ATOM 781 O O . VAL A 1 96 ? 16.377 18.695 15.416 1.00 69.44 96 VAL A O 1
ATOM 784 N N . GLU A 1 97 ? 14.417 18.631 14.325 1.00 74.19 97 GLU A N 1
ATOM 785 C CA . GLU A 1 97 ? 13.883 19.849 14.929 1.00 74.19 97 GLU A CA 1
ATOM 786 C C . GLU A 1 97 ? 13.224 19.497 16.268 1.00 74.19 97 GLU A C 1
ATOM 788 O O . GLU A 1 97 ? 12.272 18.717 16.336 1.00 74.19 97 GLU A O 1
ATOM 793 N N . LYS A 1 98 ? 13.766 20.033 17.364 1.00 71.69 98 LYS A N 1
ATOM 794 C CA . LYS A 1 98 ? 13.198 19.841 18.701 1.00 71.69 98 LYS A CA 1
ATOM 795 C C . LYS A 1 98 ? 12.056 20.831 18.894 1.00 71.69 98 LYS A C 1
ATOM 797 O O . LYS A 1 98 ? 12.277 21.959 19.320 1.00 71.69 98 LYS A O 1
ATOM 802 N N . VAL A 1 99 ? 10.841 20.395 18.588 1.00 77.00 99 VAL A N 1
ATOM 803 C CA . VAL A 1 99 ? 9.630 21.168 18.877 1.00 77.00 99 VAL A CA 1
ATOM 804 C C . VAL A 1 99 ? 9.312 21.034 20.366 1.00 77.00 99 VAL A C 1
ATOM 806 O O . VAL A 1 99 ? 9.139 19.923 20.870 1.00 77.00 99 VAL A O 1
ATOM 809 N N . GLN A 1 100 ? 9.257 22.157 21.083 1.00 74.19 100 GLN A N 1
ATOM 810 C CA . GLN A 1 100 ? 8.703 22.181 22.435 1.00 74.19 100 GLN A CA 1
ATOM 811 C C . GLN A 1 100 ? 7.181 22.096 22.333 1.00 74.19 100 GLN A C 1
ATOM 813 O O . GLN A 1 100 ? 6.552 22.886 21.635 1.00 74.19 100 GLN A O 1
ATOM 818 N N . ILE A 1 101 ? 6.604 21.097 22.992 1.00 71.00 101 ILE A N 1
ATOM 819 C CA . ILE A 1 101 ? 5.163 20.859 23.002 1.00 71.00 101 ILE A CA 1
ATOM 820 C C . ILE A 1 101 ? 4.668 21.221 24.402 1.00 71.00 101 ILE A C 1
ATOM 822 O O . ILE A 1 101 ? 5.081 20.590 25.373 1.00 71.00 101 ILE A O 1
ATOM 826 N N . ASP A 1 102 ? 3.790 22.221 24.505 1.00 73.44 102 ASP A N 1
ATOM 827 C CA . ASP A 1 102 ? 3.236 22.676 25.792 1.00 73.44 102 ASP A CA 1
ATOM 828 C C . ASP A 1 102 ? 2.295 21.649 26.435 1.00 73.44 102 ASP A C 1
ATOM 830 O O . ASP A 1 102 ? 2.180 21.572 27.657 1.00 73.44 102 ASP A O 1
ATOM 834 N N . LYS A 1 103 ? 1.611 20.845 25.615 1.00 72.69 103 LYS A N 1
ATOM 835 C CA . LYS A 1 103 ? 0.679 19.814 26.082 1.00 72.69 103 LYS A CA 1
ATOM 836 C C . LYS A 1 103 ? 1.370 18.467 26.117 1.00 72.69 103 LYS A C 1
ATOM 838 O O . LYS A 1 103 ? 1.867 17.986 25.096 1.00 72.69 103 LYS A O 1
ATOM 843 N N . LYS A 1 104 ? 1.369 17.828 27.283 1.00 76.75 104 LYS A N 1
ATOM 844 C CA . LYS A 1 104 ? 1.928 16.487 27.407 1.00 76.75 104 LYS A CA 1
ATOM 845 C C . LYS A 1 104 ? 0.960 15.479 26.781 1.00 76.75 104 LYS A C 1
ATOM 847 O O . LYS A 1 104 ? -0.254 15.652 26.883 1.00 76.75 104 LYS A O 1
ATOM 852 N N . PRO A 1 105 ? 1.459 14.373 26.203 1.00 73.69 105 PRO A N 1
ATOM 853 C CA . PRO A 1 105 ? 0.605 13.280 25.729 1.00 73.69 105 PRO A CA 1
ATOM 854 C C . PRO A 1 105 ? -0.358 12.735 26.800 1.00 73.69 105 PRO A C 1
ATOM 856 O O . PRO A 1 105 ? -1.438 12.258 26.466 1.00 73.69 105 PRO A O 1
ATOM 859 N N . SER A 1 106 ? -0.002 12.849 28.085 1.00 79.44 106 SER A N 1
ATOM 860 C CA . SER A 1 106 ? -0.877 12.515 29.218 1.00 79.44 106 SER A CA 1
ATOM 861 C C . SER A 1 106 ? -2.166 13.330 29.235 1.00 79.44 106 SER A C 1
ATOM 863 O O . SER A 1 106 ? -3.228 12.785 29.513 1.00 79.44 106 SER A O 1
ATOM 865 N N . ASP A 1 107 ? -2.085 14.616 28.901 1.00 82.12 107 ASP A N 1
ATOM 866 C CA . ASP A 1 107 ? -3.227 15.528 28.960 1.00 82.12 107 ASP A CA 1
ATOM 867 C C . ASP A 1 107 ? -4.244 15.172 27.869 1.00 82.12 107 ASP A C 1
ATOM 869 O O . ASP A 1 107 ? -5.451 15.244 28.083 1.00 82.12 107 ASP A O 1
ATOM 873 N N . TYR A 1 108 ? -3.751 14.705 26.718 1.00 77.81 108 TYR A N 1
ATOM 874 C CA . TYR A 1 108 ? -4.583 14.191 25.633 1.00 77.81 108 TYR A CA 1
ATOM 875 C C . TYR A 1 108 ? -5.291 12.880 26.007 1.00 77.81 108 TYR A C 1
ATOM 877 O O . TYR A 1 108 ? -6.470 12.710 25.707 1.00 77.81 108 TYR A O 1
ATOM 885 N N . LEU A 1 109 ? -4.605 11.966 26.702 1.00 82.31 109 LEU A N 1
ATOM 886 C CA . LEU A 1 109 ? -5.224 10.723 27.180 1.00 82.31 109 LEU A CA 1
ATOM 887 C C . LEU A 1 109 ? -6.343 10.996 28.189 1.00 82.31 109 LEU A C 1
ATOM 889 O O . LEU A 1 109 ? -7.412 10.407 28.075 1.00 82.31 109 LEU A O 1
ATOM 893 N N . ILE A 1 110 ? -6.128 11.936 29.112 1.00 85.06 110 ILE A N 1
ATOM 894 C CA . ILE A 1 110 ? -7.148 12.357 30.083 1.00 85.06 110 ILE A CA 1
ATOM 895 C C . ILE A 1 110 ? -8.378 12.926 29.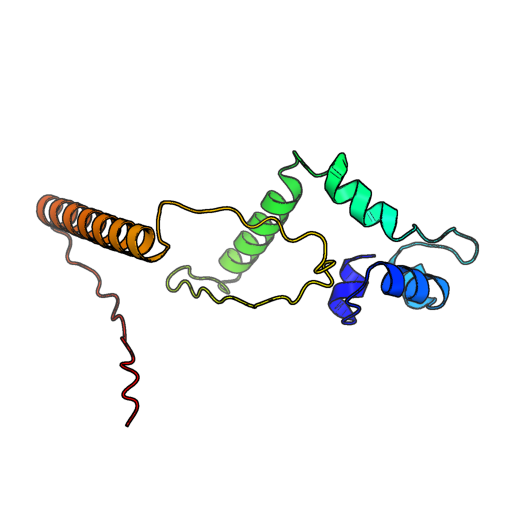357 1.00 85.06 110 ILE A C 1
ATOM 897 O O . ILE A 1 110 ? -9.511 12.569 29.675 1.00 85.06 110 ILE A O 1
ATOM 901 N N . GLN A 1 111 ? -8.168 13.757 28.329 1.00 85.62 111 GLN A N 1
ATOM 902 C CA . GLN A 1 111 ? -9.262 14.290 27.509 1.00 85.62 111 GLN A CA 1
ATOM 903 C C . GLN A 1 111 ? -10.059 13.187 26.800 1.00 85.62 111 GLN A C 1
ATOM 905 O O . GLN A 1 111 ? -11.290 13.223 26.808 1.00 85.62 111 GLN A O 1
ATOM 910 N N . LEU A 1 112 ? -9.378 12.195 26.218 1.00 83.81 112 LEU A N 1
ATOM 911 C CA . LEU A 1 112 ? -10.032 11.057 25.569 1.00 83.81 112 LEU A CA 1
ATOM 912 C C . LEU A 1 112 ? -10.844 10.215 26.561 1.00 83.81 112 LEU A C 1
ATOM 914 O O . LEU A 1 112 ? -11.957 9.799 26.240 1.00 83.81 112 LEU A O 1
ATOM 918 N N . GLU A 1 113 ? -10.318 9.970 27.762 1.00 85.19 113 GLU A N 1
ATOM 919 C CA . GLU A 1 113 ? -11.036 9.241 28.815 1.00 85.19 113 GLU A CA 1
ATOM 920 C C . GLU A 1 113 ? -12.327 9.966 29.226 1.00 85.19 113 GLU A C 1
ATOM 922 O O . GLU A 1 113 ? -13.389 9.339 29.327 1.00 85.19 113 GLU A O 1
ATOM 927 N N . ASP A 1 114 ? -12.268 11.290 29.376 1.00 87.25 114 ASP A N 1
ATOM 928 C CA . ASP A 1 114 ? -13.435 12.121 29.677 1.00 87.25 114 ASP A CA 1
ATOM 929 C C . ASP A 1 114 ? -14.475 12.112 28.545 1.00 87.25 114 ASP A C 1
ATOM 931 O O . ASP A 1 114 ? -15.684 12.062 28.799 1.00 87.25 114 ASP A O 1
ATOM 935 N N . GLU A 1 115 ? -14.039 12.147 27.283 1.00 86.19 115 GLU A N 1
ATOM 936 C CA . GLU A 1 115 ? -14.934 12.049 26.125 1.00 86.19 115 GLU A CA 1
ATOM 937 C C . GLU A 1 115 ? -15.621 10.684 26.040 1.00 86.19 115 GLU A C 1
ATOM 939 O O . GLU A 1 115 ? -16.842 10.619 25.855 1.00 86.19 115 GLU A O 1
ATOM 944 N N . VAL A 1 116 ? -14.875 9.593 26.243 1.00 86.94 116 VAL A N 1
ATOM 945 C CA . VAL A 1 116 ? -15.429 8.231 26.277 1.00 86.94 116 VAL A CA 1
ATOM 946 C C . VAL A 1 116 ? -16.498 8.119 27.360 1.00 86.94 116 VAL A C 1
ATOM 948 O O . VAL A 1 116 ? -17.590 7.611 27.093 1.00 86.94 116 VAL A O 1
ATOM 951 N N . LYS A 1 117 ? -16.234 8.656 28.556 1.00 86.75 117 LYS A N 1
ATOM 952 C CA . LYS A 1 117 ? -17.194 8.651 29.664 1.00 86.75 117 LYS A CA 1
ATOM 953 C C . LYS A 1 117 ? -18.486 9.391 29.307 1.00 86.75 117 LYS A C 1
ATOM 955 O O . LYS A 1 117 ? -19.578 8.853 29.497 1.00 86.75 117 LYS A O 1
ATOM 960 N N . LYS A 1 118 ? -18.386 10.583 28.709 1.00 86.25 118 LYS A N 1
ATOM 961 C CA . LYS A 1 118 ? -19.557 11.359 28.251 1.00 86.25 118 LYS A CA 1
ATOM 962 C C . LYS A 1 118 ? -20.368 10.613 27.192 1.00 86.25 118 LYS A C 1
ATOM 964 O O . LYS A 1 118 ? -21.601 10.646 27.214 1.00 86.25 118 LYS A O 1
ATOM 969 N N . ILE A 1 119 ? -19.700 9.939 26.256 1.00 84.25 119 ILE A N 1
ATOM 970 C CA . ILE A 1 119 ? -20.364 9.130 25.226 1.00 84.25 119 ILE A CA 1
ATOM 971 C C . ILE A 1 119 ? -21.117 7.964 25.875 1.00 84.25 119 ILE A C 1
ATOM 973 O O . ILE A 1 119 ? -22.282 7.734 25.540 1.00 84.25 119 ILE A O 1
ATOM 977 N N . GLU A 1 120 ? -20.498 7.259 26.823 1.00 81.31 120 GLU A N 1
ATOM 978 C CA . GLU A 1 120 ? -21.149 6.165 27.547 1.00 81.31 120 GLU A CA 1
ATOM 979 C C . GLU A 1 120 ? -22.385 6.637 28.325 1.00 81.31 120 GLU A C 1
ATOM 981 O O . GLU A 1 120 ? -23.447 6.020 28.203 1.00 81.31 120 GLU A O 1
ATOM 986 N N . GLU A 1 121 ? -22.293 7.758 29.042 1.00 83.75 121 GLU A N 1
ATOM 987 C CA . GLU A 1 121 ? -23.415 8.356 29.779 1.00 83.75 121 GLU A CA 1
ATOM 988 C C . GLU A 1 121 ? -24.574 8.760 28.853 1.00 83.75 121 GLU A C 1
ATOM 990 O O . GLU A 1 121 ? -25.745 8.500 29.145 1.00 83.75 121 GLU A O 1
ATOM 995 N N . ASN A 1 122 ? -24.269 9.360 27.701 1.00 83.56 122 ASN A N 1
ATOM 996 C CA . ASN A 1 122 ? -25.275 9.746 26.710 1.00 83.56 122 ASN A CA 1
ATOM 997 C C . ASN A 1 122 ? -25.956 8.529 26.070 1.00 83.56 122 ASN A C 1
ATOM 999 O O . ASN A 1 122 ? -27.170 8.532 25.842 1.00 83.56 122 ASN A O 1
ATOM 1003 N N . LEU A 1 123 ? -25.192 7.469 25.788 1.00 79.94 123 LEU A N 1
ATOM 1004 C CA . LEU A 1 123 ? -25.737 6.198 25.314 1.00 79.94 123 LEU A CA 1
ATOM 1005 C C . LEU A 1 123 ? -26.625 5.541 26.374 1.00 79.94 123 LEU A C 1
ATOM 1007 O O . LEU A 1 123 ? -27.632 4.928 26.023 1.00 79.94 123 LEU A O 1
ATOM 1011 N N . GLN A 1 124 ? -26.278 5.673 27.654 1.00 77.75 124 GLN A N 1
ATOM 1012 C CA . GLN A 1 124 ? -27.063 5.139 28.762 1.00 77.75 124 GLN A CA 1
ATOM 1013 C C . GLN A 1 124 ? -28.401 5.871 28.912 1.00 77.75 124 GLN A C 1
ATOM 1015 O O . GLN A 1 124 ? -29.443 5.217 28.877 1.00 77.75 124 GLN A O 1
ATOM 1020 N N . ARG A 1 125 ? -28.401 7.210 28.888 1.00 78.88 125 ARG A N 1
ATOM 1021 C CA . ARG A 1 125 ? -29.637 8.015 28.854 1.00 78.88 125 ARG A CA 1
ATOM 1022 C C . ARG A 1 125 ? -30.534 7.668 27.662 1.00 78.88 125 ARG A C 1
ATOM 1024 O O . ARG A 1 125 ? -31.736 7.479 27.816 1.00 78.88 125 ARG A O 1
ATOM 1031 N N . LYS A 1 126 ? -29.965 7.514 26.459 1.00 77.62 126 LYS A N 1
ATOM 1032 C CA . LYS A 1 126 ? -30.736 7.101 25.267 1.00 77.62 126 LYS A CA 1
ATOM 1033 C C . LYS A 1 126 ? -31.339 5.696 25.398 1.00 77.62 126 LYS A C 1
ATOM 1035 O O . LYS A 1 126 ? -32.402 5.450 24.828 1.00 77.62 126 LYS A O 1
ATOM 1040 N N . ARG A 1 127 ? -30.675 4.776 26.107 1.00 76.25 127 ARG A N 1
ATOM 1041 C CA . ARG A 1 127 ? -31.189 3.421 26.382 1.00 76.25 127 ARG A CA 1
ATOM 1042 C C . ARG A 1 127 ? -32.350 3.444 27.368 1.00 76.25 127 ARG A C 1
ATOM 1044 O O . ARG A 1 127 ? -33.335 2.759 27.116 1.00 76.25 127 ARG A O 1
ATOM 1051 N N . GLU A 1 128 ? -32.252 4.248 28.424 1.00 72.50 128 GLU A N 1
ATOM 1052 C CA . GLU A 1 128 ? -33.311 4.428 29.428 1.00 72.50 128 GLU A CA 1
ATOM 1053 C C . GLU A 1 128 ? -34.584 5.004 28.800 1.00 72.50 128 GLU A C 1
ATOM 1055 O O . GLU A 1 128 ? -35.663 4.452 28.988 1.00 72.50 128 GLU A O 1
ATOM 1060 N N . VAL A 1 129 ? -34.450 6.032 27.954 1.00 74.75 129 VAL A N 1
ATOM 1061 C CA . VAL A 1 129 ? -35.587 6.656 27.251 1.00 74.75 129 VAL A CA 1
ATOM 1062 C C . VAL A 1 129 ? -36.254 5.707 26.246 1.00 74.75 129 VAL A C 1
ATOM 1064 O O . VAL A 1 129 ? -37.466 5.756 26.063 1.00 74.75 129 VAL A O 1
ATOM 1067 N N . LYS A 1 130 ? -35.483 4.844 25.571 1.00 72.75 130 LYS A N 1
ATOM 1068 C CA . LYS A 1 130 ? -36.009 3.925 24.544 1.00 72.75 130 LYS A CA 1
ATOM 1069 C C . LYS A 1 130 ? -36.361 2.519 25.064 1.00 72.75 130 LYS A C 1
ATOM 1071 O O . LYS A 1 130 ? -36.843 1.711 24.279 1.00 72.75 130 LYS A O 1
ATOM 1076 N N . GLY A 1 131 ? -36.101 2.201 26.336 1.00 59.59 131 GLY A N 1
ATOM 1077 C CA . GLY A 1 131 ? -36.433 0.903 26.946 1.00 59.59 131 GLY A CA 1
ATOM 1078 C C . GLY A 1 131 ? -35.588 -0.301 26.487 1.00 59.59 131 GLY A C 1
ATOM 1079 O O . GLY A 1 131 ? -35.967 -1.443 26.739 1.00 59.59 131 GLY A O 1
ATOM 1080 N N . TYR A 1 132 ? -34.441 -0.092 25.827 1.00 55.66 132 TYR A N 1
ATOM 1081 C CA . TYR A 1 132 ? -33.584 -1.188 25.339 1.00 55.66 132 TYR A CA 1
ATOM 1082 C C . TYR A 1 132 ? -32.488 -1.560 26.354 1.00 55.66 132 TYR A C 1
ATOM 1084 O O . TYR A 1 132 ? -31.699 -0.710 26.770 1.00 55.66 132 TYR A O 1
ATOM 1092 N N . LYS A 1 133 ? -32.359 -2.853 26.697 1.00 54.69 133 LYS A N 1
ATOM 1093 C CA . LYS A 1 133 ? -31.250 -3.363 27.529 1.00 54.69 133 LYS A CA 1
ATOM 1094 C C . LYS A 1 133 ? -29.922 -3.378 26.756 1.00 54.69 133 LYS A C 1
ATOM 1096 O O . LYS A 1 133 ? -29.871 -3.719 25.575 1.00 54.69 133 LYS A O 1
ATOM 1101 N N . LYS A 1 134 ? -28.825 -3.037 27.445 1.00 53.25 134 LYS A N 1
ATOM 1102 C CA . LYS A 1 134 ? -27.446 -3.099 26.925 1.00 53.25 134 LYS A CA 1
ATOM 1103 C C . LYS A 1 134 ? -27.131 -4.551 26.527 1.00 53.25 134 LYS A C 1
ATOM 1105 O O . LYS A 1 134 ? -27.062 -5.410 27.399 1.00 53.25 134 LYS A O 1
ATOM 1110 N N . ARG A 1 135 ? -26.936 -4.835 25.230 1.00 53.84 135 ARG A N 1
ATOM 1111 C CA . ARG A 1 135 ? -26.307 -6.097 24.797 1.00 53.84 135 ARG A CA 1
ATOM 1112 C C . ARG A 1 135 ? -24.867 -6.061 25.310 1.00 53.84 135 ARG A C 1
ATOM 1114 O O . ARG A 1 135 ? -24.127 -5.130 24.996 1.00 53.84 135 ARG A O 1
ATOM 1121 N N . GLY A 1 136 ? -24.529 -6.977 26.212 1.00 44.28 136 GLY A N 1
ATOM 1122 C CA . GLY A 1 136 ? -23.235 -6.986 26.881 1.00 44.28 136 GLY A CA 1
ATOM 1123 C C . GLY A 1 136 ? -22.114 -7.248 25.884 1.00 44.28 136 GLY A C 1
ATOM 1124 O O . GLY A 1 136 ? -22.078 -8.308 25.275 1.00 44.28 136 GLY A O 1
ATOM 1125 N N . VAL A 1 137 ? -21.184 -6.305 25.750 1.00 46.84 13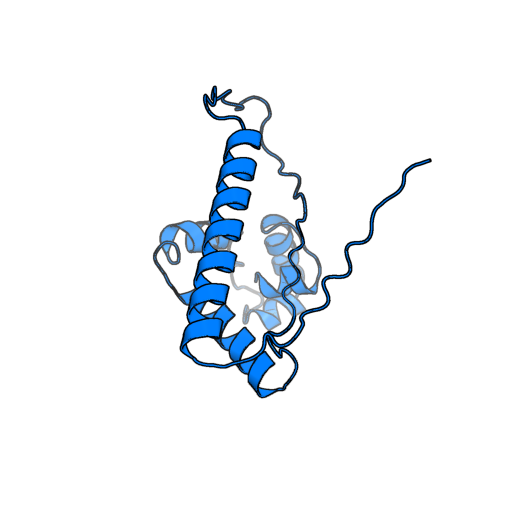7 VAL A N 1
ATOM 1126 C CA . VAL A 1 137 ? -19.844 -6.609 25.242 1.00 46.84 137 VAL A CA 1
ATOM 1127 C C . VAL A 1 137 ? -18.995 -6.883 26.478 1.00 46.84 137 VAL A C 1
ATOM 1129 O O . VAL A 1 137 ? -18.674 -5.960 27.230 1.00 46.84 137 VAL A O 1
ATOM 1132 N N . GLN A 1 138 ? -18.692 -8.154 26.745 1.00 40.50 138 GLN A N 1
ATOM 1133 C CA . GLN A 1 138 ? -17.725 -8.531 27.775 1.00 40.50 138 GLN A CA 1
ATOM 1134 C C . GLN A 1 138 ? -16.338 -8.045 27.336 1.00 40.50 138 GLN A C 1
ATOM 1136 O O . GLN A 1 138 ? -15.660 -8.694 26.545 1.00 40.50 138 GLN A O 1
ATOM 1141 N N . ARG A 1 139 ? -15.892 -6.895 27.851 1.00 43.06 139 ARG A N 1
ATOM 1142 C CA . ARG A 1 139 ? -14.481 -6.501 27.754 1.00 43.06 139 ARG A CA 1
ATOM 1143 C C . ARG A 1 139 ? -13.683 -7.330 28.761 1.00 43.06 139 ARG A C 1
ATOM 1145 O O . ARG A 1 139 ? -13.699 -7.042 29.954 1.00 43.06 139 ARG A O 1
ATOM 1152 N N . GLN A 1 140 ? -12.990 -8.365 28.287 1.00 40.38 140 GLN A N 1
ATOM 1153 C CA . GLN A 1 140 ? -11.962 -9.043 29.078 1.00 40.38 140 GLN A CA 1
ATOM 1154 C C . GLN A 1 140 ? -10.745 -8.120 29.204 1.00 40.38 140 GLN A C 1
ATOM 1156 O O . GLN A 1 140 ? -9.932 -8.006 28.291 1.00 40.38 140 GLN A O 1
ATOM 1161 N N . ILE A 1 141 ? -10.617 -7.444 30.344 1.00 42.66 141 ILE A N 1
ATOM 1162 C CA . ILE A 1 141 ? -9.414 -6.678 30.676 1.00 42.66 141 ILE A CA 1
ATOM 1163 C C . ILE A 1 141 ? -8.397 -7.662 31.265 1.00 42.66 141 ILE A C 1
ATOM 1165 O O . ILE A 1 141 ? -8.502 -8.049 32.430 1.00 42.66 141 ILE A O 1
ATOM 1169 N N . LYS A 1 142 ? -7.404 -8.088 30.473 1.00 43.38 142 LYS A N 1
ATOM 1170 C CA . LYS A 1 142 ? -6.242 -8.822 30.998 1.00 43.38 142 LYS A CA 1
ATOM 1171 C C . LYS A 1 142 ? -5.389 -7.856 31.827 1.00 43.38 142 LYS A C 1
ATOM 1173 O O . LYS A 1 142 ? -4.639 -7.056 31.275 1.00 43.38 142 LYS A O 1
ATOM 1178 N N . LYS A 1 143 ? -5.498 -7.920 33.158 1.00 37.25 143 LYS A N 1
ATOM 1179 C CA . LYS A 1 143 ? -4.549 -7.254 34.063 1.00 37.25 143 LYS A CA 1
ATOM 1180 C C . LYS A 1 143 ? -3.206 -7.976 33.973 1.00 37.25 143 LYS A C 1
ATOM 1182 O O . LYS A 1 143 ? -3.092 -9.120 34.402 1.00 37.25 143 LYS A O 1
ATOM 1187 N N . ASN A 1 144 ? -2.199 -7.307 33.421 1.00 37.16 144 ASN A N 1
ATOM 1188 C CA . ASN A 1 144 ? -0.825 -7.794 33.451 1.00 37.16 144 ASN A CA 1
ATOM 1189 C C . ASN A 1 144 ? -0.260 -7.540 34.857 1.00 37.16 144 ASN A C 1
ATOM 1191 O O . ASN A 1 144 ? 0.155 -6.428 35.177 1.00 37.16 144 ASN A O 1
ATOM 1195 N N . ILE A 1 145 ? -0.305 -8.558 35.717 1.00 37.94 145 ILE A N 1
ATOM 1196 C CA . ILE A 1 145 ? 0.359 -8.540 37.023 1.00 37.94 145 ILE A CA 1
ATOM 1197 C C . ILE A 1 145 ? 1.820 -8.911 36.764 1.00 37.94 145 ILE A C 1
ATOM 1199 O O . ILE A 1 145 ? 2.145 -10.085 36.602 1.00 37.94 145 ILE A O 1
ATOM 1203 N N . ARG A 1 146 ? 2.702 -7.911 36.681 1.00 45.56 146 ARG A N 1
ATOM 1204 C CA . ARG A 1 146 ? 4.143 -8.153 36.825 1.00 45.56 146 ARG A CA 1
ATOM 1205 C C . ARG A 1 146 ? 4.413 -8.401 38.312 1.00 45.56 146 ARG A C 1
ATOM 1207 O O . ARG A 1 146 ? 4.114 -7.528 39.124 1.00 45.56 146 ARG A O 1
ATOM 1214 N N . LYS A 1 147 ? 4.881 -9.608 38.641 1.00 40.62 147 LYS A N 1
ATOM 1215 C CA . LYS A 1 147 ? 5.582 -9.896 39.900 1.00 40.62 147 LYS A CA 1
ATOM 1216 C C . LYS A 1 147 ? 7.010 -9.379 39.812 1.00 40.62 147 LYS A C 1
ATOM 1218 O O . LYS A 1 147 ? 7.543 -9.383 38.679 1.00 40.62 147 LYS A O 1
#

Organism: NCBI:txid46223

Secondary structure (DSSP, 8-state):
-HHHHHHTT---HHHHHHHHHH-HHHHHHTT--SSSPPPPHHHHHHIIIIISTT--HHHHHHHHHHHHHHHTTS--SS--------------GGG------SS-HHHHHHHHHHHHHHHHHHHHHHHHHHT----------------

Sequence (147 aa):
MLLIGYLYGIPSERRLEEEVKVNLAFRWFLGLGLEDKVPDHSTISQNRRRRFKDSTVFQDIFDHIVQLCIEKGLVTGEIVVVDSTHIKTYASPEKVEKVQIDKKPSDYLIQLEDEVKKIEENLQRKREVKGYKKRGVQRQIKKNIRK

Radius of gyration: 24.22 Å; chains: 1; bounding box: 58×36×65 Å

Foldseek 3Di:
DVVCCVVVVPPALQVVQVCCLPDPVNCVVVVHDNPRDRDHSVVVVCCCVPVPVPPCVVVVVVVVVVVVCVVVVVDPPPDDDDDDDDDDDPDDPVPDDDDDDPDDVVNVVVVVVVVVVVVVVVVVVVCVVVVHDDPDDPDPDPDPDDD